Protein AF-A0A6A6JQQ4-F1 (afdb_monomer_lite)

pLDDT: mean 81.54, std 12.3, range [51.0, 95.88]

Secondary structure (DSSP, 8-state):
---HHHHHHHHHHHHHHHHHHSS--THHHHHHHHHHHHHHS---SHHHHHHHHHHHHHHHHS-HHHHHHHHHHHHHHHHHHS-HHHHHHHHHHHHHTHHHH--HHHHHHHHHTT---

Sequence (117 aa):
KDSLSNCCQKLCKDAELLSKVGRIYGRSATVAADAVSVLATPQSSRTERMYVQFAQDIIRHSNPGILVLCAASLGKYRIARLSVADRARLVVWIKENQALLHSKTLDTLAEQYRIPL

Foldseek 3Di:
DQALVNLVVQLLVLLVVCQVPLDDDDPLLVQLLVLLVLCVDDDDDPLSVQSNVLLVLCVVQAPLLLSSSSRSRQNSNNSSPDDPVSSVVSSVVCSVCRVSNDDVSSVVSSVVSVPDD

Organism: Westerdykella ornata (NCBI:txid318751)

Structure (mmCIF, N/CA/C/O backbone):
data_AF-A0A6A6JQQ4-F1
#
_entry.id   AF-A0A6A6JQQ4-F1
#
loop_
_atom_site.group_PDB
_atom_site.id
_atom_site.type_symbol
_atom_site.label_atom_id
_atom_site.label_alt_id
_atom_site.label_comp_id
_atom_site.label_asym_id
_atom_site.label_entity_id
_atom_site.label_seq_id
_atom_site.pdbx_PDB_ins_code
_atom_site.Cartn_x
_atom_site.Cartn_y
_atom_site.Cartn_z
_atom_site.occupancy
_atom_site.B_iso_or_equiv
_atom_site.auth_seq_id
_atom_site.auth_comp_id
_atom_site.auth_asym_id
_atom_site.auth_atom_id
_atom_site.pdbx_PDB_model_num
ATOM 1 N N . LYS A 1 1 ? 16.572 -7.598 1.602 1.00 51.00 1 LYS A N 1
ATOM 2 C CA . LYS A 1 1 ? 15.655 -7.767 0.448 1.00 51.00 1 LYS A CA 1
ATOM 3 C C . LYS A 1 1 ? 14.245 -7.659 1.005 1.00 51.00 1 LYS A C 1
ATOM 5 O O . LYS A 1 1 ? 13.963 -8.382 1.951 1.00 51.00 1 LYS A O 1
ATOM 10 N N . ASP A 1 2 ? 13.422 -6.733 0.521 1.00 65.81 2 ASP A N 1
ATOM 11 C CA . ASP A 1 2 ? 12.001 -6.731 0.884 1.00 65.81 2 ASP A CA 1
ATOM 12 C C . ASP A 1 2 ? 11.368 -7.999 0.285 1.00 65.81 2 ASP A C 1
ATOM 14 O O . ASP A 1 2 ? 11.627 -8.314 -0.876 1.00 65.81 2 ASP A O 1
ATOM 18 N N . SER A 1 3 ? 10.643 -8.776 1.091 1.00 85.44 3 SER A N 1
ATOM 19 C CA . SER A 1 3 ? 9.980 -10.018 0.674 1.00 85.44 3 SER A CA 1
ATOM 20 C C . SER A 1 3 ? 8.463 -9.855 0.738 1.00 85.44 3 SER A C 1
ATOM 22 O O . SER A 1 3 ? 7.952 -9.007 1.476 1.00 85.44 3 SER A O 1
ATOM 24 N N . LEU A 1 4 ? 7.737 -10.698 -0.001 1.00 89.00 4 LEU A N 1
ATOM 25 C CA . LEU A 1 4 ? 6.275 -10.759 0.049 1.00 89.00 4 LEU A CA 1
ATOM 26 C C . LEU A 1 4 ? 5.761 -10.917 1.491 1.00 89.00 4 LEU A C 1
ATOM 28 O O . LEU A 1 4 ? 4.928 -10.131 1.929 1.00 89.00 4 LEU A O 1
ATOM 32 N N . SER A 1 5 ? 6.323 -11.862 2.255 1.00 90.19 5 SER A N 1
ATOM 33 C CA . SER A 1 5 ? 5.933 -12.119 3.650 1.00 90.19 5 SER A CA 1
ATOM 34 C C . SER A 1 5 ? 6.075 -10.881 4.540 1.00 90.19 5 SER A C 1
ATOM 36 O O . SER A 1 5 ? 5.184 -10.587 5.336 1.00 90.19 5 SER A O 1
ATOM 38 N N . ASN A 1 6 ? 7.161 -10.121 4.366 1.00 91.19 6 ASN A N 1
ATOM 39 C CA . ASN A 1 6 ? 7.411 -8.902 5.130 1.00 91.19 6 ASN A CA 1
ATOM 40 C C . ASN A 1 6 ? 6.418 -7.794 4.759 1.00 91.19 6 ASN A C 1
ATOM 42 O O . ASN A 1 6 ? 6.010 -7.025 5.629 1.00 91.19 6 ASN A O 1
ATOM 46 N N . CYS A 1 7 ? 6.013 -7.712 3.487 1.00 92.19 7 CYS A N 1
ATOM 47 C CA . CYS A 1 7 ? 4.993 -6.762 3.048 1.00 92.19 7 CYS A CA 1
ATOM 48 C C . CYS A 1 7 ? 3.625 -7.115 3.639 1.00 92.19 7 CYS A C 1
ATOM 50 O O . CYS A 1 7 ? 3.007 -6.252 4.256 1.00 92.19 7 CYS A O 1
ATOM 52 N N . CYS A 1 8 ? 3.196 -8.376 3.536 1.00 94.12 8 CYS A N 1
ATOM 53 C CA . CYS A 1 8 ? 1.928 -8.849 4.099 1.00 94.12 8 CYS A CA 1
ATOM 54 C C . CYS A 1 8 ? 1.862 -8.619 5.615 1.00 94.12 8 CYS A C 1
ATOM 56 O O . CYS A 1 8 ? 0.917 -8.006 6.104 1.00 94.12 8 CYS A O 1
ATOM 58 N N . GLN A 1 9 ? 2.900 -9.018 6.363 1.00 93.69 9 GLN A N 1
ATOM 59 C CA . GLN A 1 9 ? 2.955 -8.776 7.810 1.00 93.69 9 GLN A CA 1
ATOM 60 C C . GLN A 1 9 ? 2.892 -7.289 8.157 1.00 93.69 9 GLN A C 1
ATOM 62 O O . GLN A 1 9 ? 2.242 -6.918 9.134 1.00 93.69 9 GLN A O 1
ATOM 67 N N . LYS A 1 10 ? 3.571 -6.432 7.385 1.00 91.75 10 LYS A N 1
ATOM 68 C CA . LYS A 1 10 ? 3.534 -4.992 7.634 1.00 91.75 10 LYS A CA 1
ATOM 69 C C . LYS A 1 10 ? 2.150 -4.404 7.365 1.00 91.75 10 LYS A C 1
ATOM 71 O O . LYS A 1 10 ? 1.686 -3.617 8.182 1.00 91.75 10 LYS A O 1
ATOM 76 N N . LEU A 1 11 ? 1.492 -4.817 6.282 1.00 92.56 11 LEU A N 1
ATOM 77 C CA . LEU A 1 11 ? 0.126 -4.396 5.974 1.00 92.56 11 LEU A CA 1
ATOM 78 C C . LEU A 1 11 ? -0.848 -4.804 7.081 1.00 92.56 11 LEU A C 1
ATOM 80 O O . LEU A 1 11 ? -1.592 -3.952 7.548 1.00 92.56 11 LEU A O 1
ATOM 84 N N . CYS A 1 12 ? -0.795 -6.051 7.565 1.00 92.69 12 CYS A N 1
ATOM 85 C CA . CYS A 1 12 ? -1.657 -6.491 8.667 1.00 92.69 12 CYS A CA 1
ATOM 86 C C . CYS A 1 12 ? -1.436 -5.663 9.939 1.00 92.69 12 CYS A C 1
ATOM 88 O O . CYS A 1 12 ? -2.397 -5.195 10.541 1.00 92.69 12 CYS A O 1
ATOM 90 N N . LYS A 1 13 ? -0.173 -5.453 10.337 1.00 90.88 13 LYS A N 1
ATOM 91 C CA . LYS A 1 13 ? 0.160 -4.681 11.545 1.00 90.88 13 LYS A CA 1
ATOM 92 C C . LYS A 1 13 ? -0.315 -3.235 11.454 1.00 90.88 13 LYS A C 1
ATOM 94 O O . LYS A 1 13 ? -0.867 -2.709 12.415 1.00 90.88 13 LYS A O 1
ATOM 99 N N . ASP A 1 14 ? -0.086 -2.594 10.313 1.00 88.38 14 ASP A N 1
ATOM 100 C CA . ASP A 1 14 ? -0.470 -1.199 10.126 1.00 88.38 14 ASP A CA 1
ATOM 101 C C . ASP A 1 14 ? -1.999 -1.059 9.985 1.00 88.38 14 ASP A C 1
ATOM 103 O O . ASP A 1 14 ? -2.558 -0.100 10.512 1.00 88.38 14 ASP A O 1
ATOM 107 N N . ALA A 1 15 ? -2.690 -2.026 9.365 1.00 88.1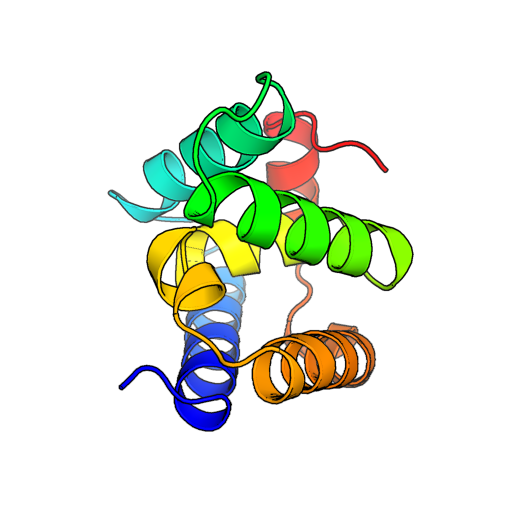9 15 ALA A N 1
ATOM 108 C CA . ALA A 1 15 ? -4.155 -2.072 9.302 1.00 88.19 15 ALA A CA 1
ATOM 109 C C . ALA A 1 15 ? -4.785 -2.230 10.693 1.00 88.19 15 ALA A C 1
ATOM 111 O O . ALA A 1 15 ? -5.709 -1.498 11.040 1.00 88.19 15 ALA A O 1
ATOM 112 N N . GLU A 1 16 ? -4.253 -3.137 11.517 1.00 88.38 16 GLU A N 1
ATOM 113 C CA . GLU A 1 16 ? -4.710 -3.341 12.894 1.00 88.38 16 GLU A CA 1
ATOM 114 C C . GLU A 1 16 ? -4.448 -2.107 13.770 1.00 88.38 16 GLU A C 1
ATOM 116 O O . GLU A 1 16 ? -5.281 -1.710 14.585 1.00 88.38 16 GLU A O 1
ATOM 121 N N . LEU A 1 17 ? -3.294 -1.459 13.597 1.00 84.00 17 LEU A N 1
ATOM 122 C CA . LEU A 1 17 ? -3.003 -0.210 14.290 1.00 84.00 17 LEU A CA 1
ATOM 123 C C . LEU A 1 17 ? -3.974 0.897 13.857 1.00 84.00 17 LEU A C 1
ATOM 125 O O . LEU A 1 17 ? -4.472 1.647 14.696 1.00 84.00 17 LEU A O 1
ATOM 129 N N . LEU A 1 18 ? -4.271 0.992 12.561 1.00 80.56 18 LEU A N 1
ATOM 130 C CA . LEU A 1 18 ? -5.200 1.987 12.037 1.00 80.56 18 LEU A CA 1
ATOM 131 C C . LEU A 1 18 ? -6.632 1.755 12.500 1.00 80.56 18 LEU A C 1
ATOM 133 O O . LEU A 1 18 ? -7.296 2.725 12.857 1.00 80.56 18 LEU A O 1
ATOM 137 N N . SER A 1 19 ? -7.092 0.507 12.565 1.00 77.88 19 SER A N 1
ATOM 138 C CA . SER A 1 19 ? -8.433 0.198 13.068 1.00 77.88 19 SER A CA 1
ATOM 139 C C . SER A 1 19 ? -8.583 0.540 14.552 1.00 77.88 19 SER A C 1
ATOM 141 O O . SER A 1 19 ? -9.643 1.000 14.969 1.00 77.88 19 SER A O 1
ATOM 143 N N . LYS A 1 20 ? -7.513 0.388 15.342 1.00 78.75 20 LYS A N 1
ATOM 144 C CA . LYS A 1 20 ? -7.500 0.727 16.773 1.00 78.75 20 LYS A CA 1
ATOM 145 C C . LYS A 1 20 ? -7.412 2.224 17.040 1.00 78.75 20 LYS A C 1
ATOM 147 O O . LYS A 1 20 ? -8.021 2.705 17.990 1.00 78.75 20 LYS A O 1
ATOM 152 N N . VAL A 1 21 ? -6.620 2.955 16.255 1.00 75.44 21 VAL A N 1
ATOM 153 C CA . VAL A 1 21 ? -6.289 4.352 16.573 1.00 75.44 21 VAL A CA 1
ATOM 154 C C . VAL A 1 21 ? -7.006 5.364 15.674 1.00 75.44 21 VAL A C 1
ATOM 156 O O . VAL A 1 21 ? -7.036 6.551 15.990 1.00 75.44 21 VAL A O 1
ATOM 159 N N . GLY A 1 22 ? -7.601 4.920 14.566 1.00 66.62 22 GLY A N 1
ATOM 160 C CA . GLY A 1 22 ? -8.446 5.739 13.692 1.00 66.62 22 GLY A CA 1
ATOM 161 C C . GLY A 1 22 ? -7.715 6.859 12.947 1.00 66.62 22 GLY A C 1
ATOM 162 O O . GLY A 1 22 ? -8.365 7.718 12.358 1.00 66.62 22 GLY A O 1
ATOM 163 N N . ARG A 1 23 ? -6.376 6.886 12.970 1.00 65.38 23 ARG A N 1
ATOM 164 C CA . ARG A 1 23 ? -5.566 7.891 12.268 1.00 65.38 23 ARG A CA 1
ATOM 165 C C . ARG A 1 23 ? -4.192 7.367 11.869 1.00 65.38 23 ARG A C 1
ATOM 167 O O . ARG A 1 23 ? -3.559 6.617 12.612 1.00 65.38 23 ARG A O 1
ATOM 174 N N . ILE A 1 24 ? -3.712 7.827 10.715 1.00 65.06 24 ILE A N 1
ATOM 175 C CA . ILE A 1 24 ? -2.324 7.646 10.286 1.00 65.06 24 ILE A CA 1
ATOM 176 C C . ILE A 1 24 ? -1.470 8.708 11.000 1.00 65.06 24 ILE A C 1
ATOM 178 O O . ILE A 1 24 ? -1.732 9.901 10.868 1.00 65.06 24 ILE A O 1
ATOM 182 N N . TYR A 1 25 ? -0.456 8.301 11.769 1.00 56.06 25 TYR A N 1
ATOM 183 C CA . TYR A 1 25 ? 0.429 9.240 12.475 1.00 56.06 25 TYR A CA 1
ATOM 184 C C . TYR A 1 25 ? 1.683 9.603 11.678 1.00 56.06 25 TYR A C 1
ATOM 186 O O . TYR A 1 25 ? 2.272 8.770 10.986 1.00 56.06 25 TYR A O 1
ATOM 194 N N . GLY A 1 26 ? 2.154 10.837 11.886 1.00 59.62 26 GLY A N 1
ATOM 195 C CA . GLY A 1 26 ? 3.503 11.281 11.537 1.00 59.62 26 GLY A CA 1
ATOM 196 C C . GLY A 1 26 ? 3.851 11.093 10.059 1.00 59.62 26 GLY A C 1
ATOM 197 O O . GLY A 1 26 ? 3.082 11.451 9.170 1.00 59.62 26 GLY A O 1
ATOM 198 N N . ARG A 1 27 ? 5.025 10.507 9.800 1.00 55.00 27 ARG A N 1
ATOM 199 C CA . ARG A 1 27 ? 5.606 10.331 8.457 1.00 55.00 27 ARG A CA 1
ATOM 200 C C . ARG A 1 27 ? 4.702 9.542 7.500 1.00 55.00 27 ARG A C 1
ATOM 202 O O . ARG A 1 27 ? 4.792 9.737 6.296 1.00 55.00 27 ARG A O 1
ATOM 209 N N . SER A 1 28 ? 3.819 8.688 8.014 1.00 56.38 28 SER A N 1
ATOM 210 C CA . SER A 1 28 ? 2.933 7.851 7.201 1.00 56.38 28 SER A CA 1
ATOM 211 C C . SER A 1 28 ? 1.799 8.639 6.527 1.00 56.38 28 SER A C 1
ATOM 213 O O . SER A 1 28 ? 1.363 8.247 5.449 1.00 56.38 28 SER A O 1
ATOM 215 N N . ALA A 1 29 ? 1.357 9.767 7.102 1.00 58.28 29 ALA A N 1
ATOM 216 C CA . ALA A 1 29 ? 0.364 10.645 6.472 1.00 58.28 29 ALA A CA 1
ATOM 217 C C . ALA A 1 29 ? 0.975 11.418 5.291 1.00 58.28 29 ALA A C 1
ATOM 219 O O . ALA A 1 29 ? 0.369 11.530 4.228 1.00 58.28 29 ALA A O 1
ATOM 220 N N . THR A 1 30 ? 2.223 11.873 5.445 1.00 60.06 30 THR A N 1
ATOM 221 C CA . THR A 1 30 ? 3.010 12.462 4.352 1.00 60.06 30 THR A CA 1
ATOM 222 C C . THR A 1 30 ? 3.267 11.437 3.250 1.00 60.06 30 THR A C 1
ATOM 224 O O . THR A 1 30 ? 3.103 11.746 2.081 1.00 60.06 30 THR A O 1
ATOM 227 N N . VAL A 1 31 ? 3.579 10.187 3.610 1.00 58.88 31 VAL A N 1
ATOM 228 C CA . VAL A 1 31 ? 3.805 9.102 2.640 1.00 58.88 31 VAL A CA 1
ATOM 229 C C . VAL A 1 31 ? 2.526 8.721 1.884 1.00 58.88 31 VAL A C 1
ATOM 231 O O . VAL A 1 31 ? 2.610 8.399 0.701 1.00 58.88 31 VAL A O 1
ATOM 234 N N . ALA A 1 32 ? 1.351 8.777 2.520 1.00 61.06 32 ALA A N 1
ATOM 235 C CA . ALA A 1 32 ? 0.073 8.593 1.831 1.00 61.06 32 ALA A CA 1
ATOM 236 C C . ALA A 1 32 ? -0.191 9.727 0.825 1.00 61.06 32 ALA A C 1
ATOM 238 O O . ALA A 1 32 ? -0.490 9.453 -0.334 1.00 61.06 32 ALA A O 1
ATOM 239 N N . ALA A 1 33 ? 0.010 10.985 1.226 1.00 63.88 33 ALA A N 1
ATOM 240 C CA . ALA A 1 33 ? -0.116 12.132 0.326 1.00 63.88 33 ALA A CA 1
ATOM 241 C C . ALA A 1 33 ? 0.897 12.083 -0.839 1.00 63.88 33 ALA A C 1
ATOM 243 O O . ALA A 1 33 ? 0.530 12.315 -1.991 1.00 63.88 33 ALA A O 1
ATOM 244 N N . ASP A 1 34 ? 2.149 11.706 -0.567 1.00 63.12 34 ASP A N 1
ATOM 245 C CA . ASP A 1 34 ? 3.201 11.546 -1.578 1.00 63.12 34 ASP A CA 1
ATOM 246 C C . ASP A 1 34 ? 2.893 10.402 -2.548 1.00 63.12 34 ASP A C 1
ATOM 248 O O . ASP A 1 34 ? 3.160 10.494 -3.742 1.00 63.12 34 ASP A O 1
ATOM 252 N N . ALA A 1 35 ? 2.320 9.307 -2.056 1.00 60.31 35 ALA A N 1
ATOM 253 C CA . ALA A 1 35 ? 1.889 8.206 -2.902 1.00 60.31 35 ALA A CA 1
ATOM 254 C C . ALA A 1 35 ? 0.761 8.612 -3.852 1.00 60.31 35 ALA A C 1
ATOM 256 O O . ALA A 1 35 ? 0.786 8.222 -5.017 1.00 60.31 35 ALA A O 1
ATOM 257 N N . VAL A 1 36 ? -0.188 9.423 -3.382 1.00 64.69 36 VAL A N 1
ATOM 258 C CA . VAL A 1 36 ? -1.251 9.971 -4.232 1.00 64.69 36 VAL A CA 1
ATOM 259 C C . VAL A 1 36 ? -0.694 10.975 -5.239 1.00 64.69 36 VAL A C 1
ATOM 261 O O . VAL A 1 36 ? -1.089 10.945 -6.404 1.00 64.69 36 VAL A O 1
ATOM 264 N N . SER A 1 37 ? 0.286 11.800 -4.858 1.00 64.88 37 SER A N 1
ATOM 265 C CA . SER A 1 37 ? 0.931 12.724 -5.802 1.00 64.88 37 SER A CA 1
ATOM 266 C C . SER A 1 37 ? 1.663 11.984 -6.932 1.00 64.88 37 SER A C 1
ATOM 268 O O . SER A 1 37 ? 1.635 12.428 -8.081 1.00 64.88 37 SER A O 1
ATOM 270 N N . VAL A 1 38 ? 2.227 10.803 -6.648 1.00 60.75 38 VAL A N 1
ATOM 271 C CA . VAL A 1 38 ? 2.824 9.897 -7.649 1.00 60.75 38 VAL A CA 1
ATOM 272 C C . VAL A 1 38 ? 1.768 9.271 -8.577 1.00 60.75 38 VAL A C 1
ATOM 274 O O . VAL A 1 38 ? 2.083 8.878 -9.695 1.00 60.75 38 VAL A O 1
ATOM 277 N N . LEU A 1 39 ? 0.498 9.200 -8.182 1.00 60.56 39 LEU A N 1
ATOM 278 C CA . LEU A 1 39 ? -0.576 8.783 -9.097 1.00 60.56 39 LEU A CA 1
ATOM 279 C C . LEU A 1 39 ? -1.053 9.933 -9.988 1.00 60.56 39 LEU A C 1
ATOM 281 O O . LEU A 1 39 ? -1.503 9.691 -11.104 1.00 60.56 39 LEU A O 1
ATOM 285 N N . ALA A 1 40 ? -0.925 11.173 -9.513 1.00 58.75 40 ALA A N 1
ATOM 286 C CA . ALA A 1 40 ? -1.397 12.375 -10.199 1.00 58.75 40 ALA A CA 1
ATOM 287 C C . ALA A 1 40 ? -0.357 13.029 -11.131 1.00 58.75 40 ALA A C 1
ATOM 289 O O . ALA A 1 40 ? -0.702 13.930 -11.894 1.00 58.75 40 ALA A O 1
ATOM 290 N N . THR A 1 41 ? 0.912 12.613 -11.077 1.00 56.62 41 THR A N 1
ATOM 291 C CA . THR A 1 41 ? 2.001 13.222 -11.860 1.00 56.62 41 THR A CA 1
ATOM 292 C C . THR A 1 41 ? 2.515 12.298 -12.974 1.00 56.62 41 THR A C 1
ATOM 294 O O . THR A 1 41 ? 2.466 11.073 -12.840 1.00 56.62 41 THR A O 1
ATOM 297 N N . PRO A 1 42 ? 3.021 12.839 -14.100 1.00 54.59 42 PRO A N 1
ATOM 298 C CA . PRO A 1 42 ? 3.714 12.041 -15.107 1.00 54.59 42 PRO A CA 1
ATOM 299 C C . PRO A 1 42 ? 5.004 11.450 -14.530 1.00 54.59 42 PRO A C 1
ATOM 301 O O . PRO A 1 42 ? 5.876 12.172 -14.050 1.00 54.59 42 PRO A O 1
ATOM 304 N N . GLN A 1 43 ? 5.131 10.127 -14.581 1.00 65.69 43 GLN A N 1
ATOM 305 C CA . GLN A 1 43 ? 6.250 9.425 -13.959 1.00 65.69 43 GLN A CA 1
ATOM 306 C C . GLN A 1 43 ? 7.451 9.326 -14.897 1.00 65.69 43 GLN A C 1
ATOM 308 O O . GLN A 1 43 ? 7.342 8.819 -16.014 1.00 65.69 43 GLN A O 1
ATOM 313 N N . SER A 1 44 ? 8.618 9.755 -14.417 1.00 69.44 44 SER A N 1
ATOM 314 C CA . SER A 1 44 ? 9.861 9.750 -15.199 1.00 69.44 44 SER A CA 1
ATOM 315 C C . SER A 1 44 ? 10.745 8.541 -14.877 1.00 69.44 44 SER A C 1
ATOM 317 O O . SER A 1 44 ? 11.452 8.027 -15.749 1.00 69.44 44 SER A O 1
ATOM 319 N N . SER A 1 45 ? 10.673 8.014 -13.648 1.00 81.94 45 SER A N 1
ATOM 320 C CA . SER A 1 45 ? 11.541 6.921 -13.210 1.00 81.94 45 SER A CA 1
ATOM 321 C C . SER A 1 45 ? 10.923 5.528 -13.392 1.00 81.94 45 SER A C 1
ATOM 323 O O . SER A 1 45 ? 9.708 5.314 -13.411 1.00 81.94 45 SER A O 1
ATOM 325 N N . ARG A 1 46 ? 11.786 4.510 -13.511 1.00 81.88 46 ARG A N 1
ATOM 326 C CA . ARG A 1 46 ? 11.368 3.096 -13.543 1.00 81.88 46 ARG A CA 1
ATOM 327 C C . ARG A 1 46 ? 10.644 2.686 -12.251 1.00 81.88 46 ARG A C 1
ATOM 329 O O . ARG A 1 46 ? 9.661 1.954 -12.314 1.00 81.88 46 ARG A O 1
ATOM 336 N N . THR A 1 47 ? 11.129 3.158 -11.104 1.00 81.50 47 THR A N 1
ATOM 337 C CA . THR A 1 47 ? 10.547 2.920 -9.771 1.00 81.50 47 THR A CA 1
ATOM 338 C C . THR A 1 47 ? 9.106 3.402 -9.706 1.00 81.50 47 THR A C 1
ATOM 340 O O . THR A 1 47 ? 8.223 2.679 -9.256 1.00 81.50 47 THR A O 1
ATOM 343 N N . GLU A 1 48 ? 8.861 4.607 -10.203 1.00 81.56 48 GLU A N 1
ATOM 344 C CA . GLU A 1 48 ? 7.537 5.207 -10.201 1.00 81.56 48 GLU A CA 1
ATOM 345 C C . GLU A 1 48 ? 6.573 4.508 -11.154 1.00 81.56 48 GLU A C 1
ATOM 347 O O . GLU A 1 48 ? 5.454 4.202 -10.759 1.00 81.56 48 GLU A O 1
ATOM 352 N N . ARG A 1 49 ? 7.016 4.151 -12.367 1.00 84.69 49 ARG A N 1
ATOM 353 C CA . ARG A 1 49 ? 6.193 3.356 -13.297 1.00 84.69 49 ARG A CA 1
ATOM 354 C C . ARG A 1 49 ? 5.760 2.021 -12.689 1.00 84.69 49 ARG A C 1
ATOM 356 O O . ARG A 1 49 ? 4.609 1.624 -12.830 1.00 84.69 49 ARG A O 1
ATOM 363 N N . MET A 1 50 ? 6.666 1.349 -11.975 1.00 87.31 50 MET A N 1
ATOM 364 C CA . MET A 1 50 ? 6.351 0.107 -11.263 1.00 87.31 50 MET A CA 1
ATOM 365 C C . MET A 1 50 ? 5.343 0.309 -10.130 1.00 87.31 50 MET A C 1
ATOM 367 O O . MET A 1 50 ? 4.512 -0.567 -9.896 1.00 87.31 50 MET A O 1
ATOM 371 N N . TYR A 1 51 ? 5.435 1.435 -9.426 1.00 87.62 51 TYR A N 1
ATOM 372 C CA . TYR A 1 51 ? 4.494 1.784 -8.373 1.00 87.62 51 TYR A CA 1
ATOM 373 C C . TYR A 1 51 ? 3.110 2.130 -8.937 1.00 87.62 51 TYR A C 1
ATOM 375 O O . TYR A 1 51 ? 2.120 1.635 -8.413 1.00 87.62 51 TYR A O 1
ATOM 383 N N . VAL A 1 52 ? 3.035 2.893 -10.033 1.00 86.69 52 VAL A N 1
ATOM 384 C CA . VAL A 1 52 ? 1.768 3.227 -10.708 1.00 86.69 52 VAL A CA 1
ATOM 385 C C . VAL A 1 52 ? 1.052 1.973 -11.201 1.00 86.69 52 VAL A C 1
ATOM 387 O O . VAL A 1 52 ? -0.141 1.840 -10.963 1.00 86.69 52 VAL A O 1
ATOM 390 N N . GLN A 1 53 ? 1.766 1.029 -11.824 1.00 88.38 53 GLN A N 1
ATOM 391 C CA . GLN A 1 53 ? 1.170 -0.247 -12.244 1.00 88.38 53 GLN A CA 1
ATOM 392 C C . GLN A 1 53 ? 0.569 -1.004 -11.057 1.00 88.38 53 GLN A C 1
ATOM 394 O O . GLN A 1 53 ? -0.594 -1.387 -11.095 1.00 88.38 53 GLN A O 1
ATOM 399 N N . PHE A 1 54 ? 1.336 -1.144 -9.972 1.00 90.56 54 PHE A N 1
ATOM 400 C CA . PHE A 1 54 ? 0.834 -1.767 -8.750 1.00 90.56 54 PHE A CA 1
ATOM 401 C C . PHE A 1 54 ? -0.401 -1.036 -8.208 1.00 90.56 54 PHE A C 1
ATOM 403 O O . PHE A 1 54 ? -1.388 -1.671 -7.863 1.00 90.56 54 PHE A O 1
ATOM 410 N N . ALA A 1 55 ? -0.372 0.294 -8.152 1.00 88.56 55 ALA A N 1
ATOM 411 C CA . ALA A 1 55 ? -1.486 1.083 -7.649 1.00 88.56 55 ALA A CA 1
ATOM 412 C C . ALA A 1 55 ? -2.753 0.927 -8.501 1.00 88.56 55 ALA A C 1
ATOM 414 O O . ALA A 1 55 ? -3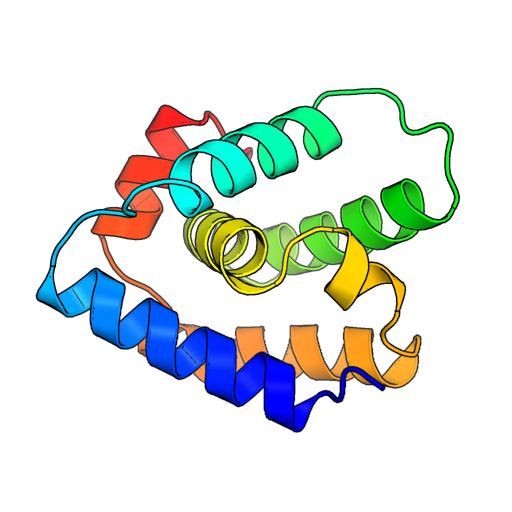.838 0.777 -7.949 1.00 88.56 55 ALA A O 1
ATOM 415 N N . GLN A 1 56 ? -2.612 0.901 -9.828 1.00 88.25 56 GLN A N 1
ATOM 416 C CA . GLN A 1 56 ? -3.715 0.625 -10.750 1.00 88.25 56 GLN A CA 1
ATOM 417 C C . GLN A 1 56 ? -4.295 -0.775 -10.535 1.00 88.25 56 GLN A C 1
ATOM 419 O O . GLN A 1 56 ? -5.514 -0.931 -10.545 1.00 88.25 56 GLN A O 1
ATOM 424 N N . ASP A 1 57 ? -3.448 -1.779 -10.298 1.00 91.00 57 ASP A N 1
ATOM 425 C CA . ASP A 1 57 ? -3.905 -3.137 -10.001 1.00 91.00 57 ASP A CA 1
ATOM 426 C C . ASP A 1 57 ? -4.672 -3.198 -8.671 1.00 91.00 57 ASP A C 1
ATOM 428 O O . ASP A 1 57 ? -5.703 -3.865 -8.590 1.00 91.00 57 ASP A O 1
ATOM 432 N N . ILE A 1 58 ? -4.221 -2.465 -7.644 1.00 91.06 58 ILE A N 1
ATOM 433 C CA . ILE A 1 58 ? -4.944 -2.356 -6.369 1.00 91.06 58 ILE A CA 1
ATOM 434 C C . ILE A 1 58 ? -6.287 -1.647 -6.553 1.00 91.06 58 ILE A C 1
ATOM 436 O O . ILE A 1 58 ? -7.287 -2.166 -6.078 1.00 91.06 58 ILE A O 1
ATOM 440 N N . ILE A 1 59 ? -6.351 -0.518 -7.263 1.00 86.75 59 ILE A N 1
ATOM 441 C CA . ILE A 1 59 ? -7.627 0.180 -7.514 1.00 86.75 59 ILE A CA 1
ATOM 442 C C . ILE A 1 59 ? -8.592 -0.731 -8.285 1.00 86.75 59 ILE A C 1
ATOM 444 O O . ILE A 1 59 ? -9.753 -0.857 -7.921 1.00 86.75 59 ILE A O 1
ATOM 448 N N . ARG A 1 60 ? -8.107 -1.443 -9.310 1.00 88.75 60 ARG A N 1
ATOM 449 C CA . ARG A 1 60 ? -8.944 -2.328 -10.136 1.00 88.75 60 ARG A CA 1
ATOM 450 C C . ARG A 1 60 ? -9.486 -3.541 -9.375 1.00 88.75 60 ARG A C 1
ATOM 452 O O . ARG A 1 60 ? -10.539 -4.068 -9.730 1.00 88.75 60 ARG A O 1
ATOM 459 N N . HIS A 1 61 ? -8.743 -4.051 -8.396 1.00 87.62 61 HIS A N 1
ATOM 460 C CA . HIS A 1 61 ? -9.050 -5.324 -7.735 1.00 87.62 61 HIS A CA 1
ATOM 461 C C . HIS A 1 61 ? -9.368 -5.195 -6.245 1.00 87.62 61 HIS A C 1
ATOM 463 O O . HIS A 1 61 ? -9.566 -6.210 -5.573 1.00 87.62 61 HIS A O 1
ATOM 469 N N . SER A 1 62 ? -9.378 -3.985 -5.705 1.00 87.06 62 SER A N 1
ATOM 470 C CA . SER A 1 62 ? -9.590 -3.693 -4.289 1.00 87.06 62 SER A CA 1
ATOM 471 C C . SER A 1 62 ? -10.224 -2.305 -4.128 1.00 87.06 62 SER A C 1
ATOM 473 O O . SER A 1 62 ? -10.778 -1.755 -5.072 1.00 87.06 62 SER A O 1
ATOM 475 N N . ASN A 1 63 ? -10.188 -1.749 -2.919 1.00 85.00 63 ASN A N 1
ATOM 476 C CA . ASN A 1 63 ? -10.736 -0.431 -2.600 1.00 85.00 63 ASN A CA 1
ATOM 477 C C . ASN A 1 63 ? -9.610 0.636 -2.566 1.00 85.00 63 ASN A C 1
ATOM 479 O O . ASN A 1 63 ? -8.527 0.338 -2.048 1.00 85.00 63 ASN A O 1
ATOM 483 N N . PRO A 1 64 ? -9.840 1.881 -3.035 1.00 85.12 64 PRO A N 1
ATOM 484 C CA . PRO A 1 64 ? -8.946 3.027 -2.818 1.00 85.12 64 PRO A CA 1
ATOM 485 C C . PRO A 1 64 ? -8.374 3.171 -1.396 1.00 85.12 64 PRO A C 1
ATOM 487 O O . PRO A 1 64 ? -7.197 3.498 -1.237 1.00 85.12 64 PRO A O 1
ATOM 490 N N . GLY A 1 65 ? -9.142 2.861 -0.348 1.00 87.38 65 GLY A N 1
ATOM 491 C CA . GLY A 1 65 ? -8.649 2.854 1.033 1.00 87.38 65 GLY A CA 1
ATOM 492 C C . GLY A 1 65 ? -7.491 1.873 1.259 1.00 87.38 65 GLY A C 1
ATOM 493 O O . GLY A 1 65 ? -6.525 2.166 1.965 1.00 87.38 65 GLY A O 1
ATOM 494 N N . ILE A 1 66 ? -7.511 0.721 0.591 1.00 90.12 66 ILE A N 1
ATOM 495 C CA . ILE A 1 66 ? -6.419 -0.258 0.657 1.00 90.12 66 ILE A CA 1
ATOM 496 C C . ILE A 1 66 ? -5.168 0.271 -0.057 1.00 90.12 66 ILE A C 1
ATOM 498 O O . ILE A 1 66 ? -4.047 -0.014 0.373 1.00 90.12 66 ILE A O 1
ATOM 502 N N . LEU A 1 67 ? -5.324 1.094 -1.097 1.00 88.62 67 LEU A N 1
ATOM 503 C CA . LEU A 1 67 ? -4.189 1.776 -1.713 1.00 88.62 67 LEU A CA 1
ATOM 504 C C . LEU A 1 67 ? -3.535 2.769 -0.745 1.00 88.62 67 LEU A C 1
ATOM 506 O O . LEU A 1 67 ? -2.306 2.795 -0.668 1.00 88.62 67 LEU A O 1
ATOM 510 N N . VAL A 1 68 ? -4.328 3.517 0.035 1.00 86.25 68 VAL A N 1
ATOM 511 C CA . VAL A 1 68 ? -3.815 4.394 1.109 1.00 86.25 68 VAL A CA 1
ATOM 512 C C . VAL A 1 68 ? -2.985 3.590 2.105 1.00 86.25 68 VAL A C 1
ATOM 514 O O . VAL A 1 68 ? -1.875 3.994 2.455 1.00 86.25 68 VAL A O 1
ATOM 517 N N . LEU A 1 69 ? -3.482 2.426 2.530 1.00 88.88 69 LEU A N 1
ATOM 518 C CA . LEU A 1 69 ? -2.743 1.537 3.423 1.00 88.88 69 LEU A CA 1
ATOM 519 C C . LEU A 1 69 ? -1.426 1.078 2.784 1.00 88.88 69 LEU A C 1
ATOM 521 O O . LEU A 1 69 ? -0.366 1.206 3.390 1.00 88.88 69 LEU A O 1
ATOM 525 N N . CYS A 1 70 ? -1.459 0.596 1.539 1.00 90.06 70 CYS A N 1
ATOM 526 C CA . CYS A 1 70 ? -0.258 0.138 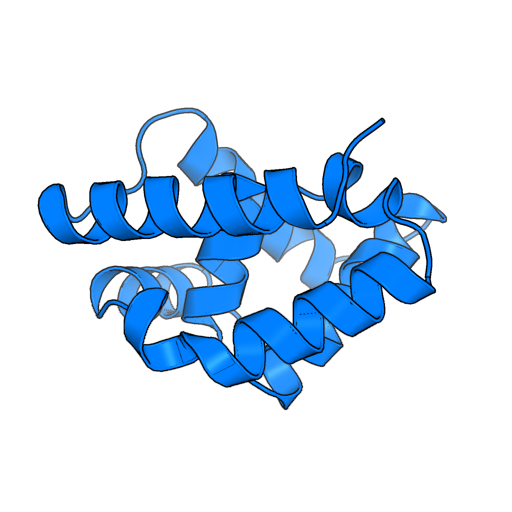0.837 1.00 90.06 70 CYS A CA 1
ATOM 527 C C . CYS A 1 70 ? 0.785 1.246 0.685 1.00 90.06 70 CYS A C 1
ATOM 529 O O . CYS A 1 70 ? 1.979 1.016 0.894 1.00 90.06 70 CYS A O 1
ATOM 531 N N . ALA A 1 71 ? 0.332 2.451 0.352 1.00 86.12 71 ALA A N 1
ATOM 532 C CA . ALA A 1 71 ? 1.148 3.646 0.301 1.00 86.12 71 ALA A CA 1
ATOM 533 C C . ALA A 1 71 ? 1.811 3.934 1.652 1.00 86.12 71 ALA A C 1
ATOM 535 O O . ALA A 1 71 ? 3.039 3.948 1.731 1.00 86.12 71 ALA A O 1
ATOM 536 N N . ALA A 1 72 ? 1.013 4.099 2.708 1.00 82.88 72 ALA A N 1
ATOM 537 C CA . ALA A 1 72 ? 1.478 4.451 4.047 1.00 82.88 72 ALA A CA 1
ATOM 538 C C . ALA A 1 72 ? 2.408 3.386 4.656 1.00 82.88 72 ALA A C 1
ATOM 540 O O . ALA A 1 72 ? 3.383 3.719 5.332 1.00 82.88 72 ALA A O 1
ATOM 541 N N . SER A 1 73 ? 2.128 2.107 4.404 1.00 87.12 73 SER A N 1
ATOM 542 C CA . SER A 1 73 ? 2.881 0.978 4.948 1.00 87.12 73 SER A CA 1
ATOM 543 C C . SER A 1 73 ? 4.153 0.677 4.165 1.00 87.12 73 SER A C 1
ATOM 545 O O . SER A 1 73 ? 5.233 0.508 4.735 1.00 87.12 73 SER A O 1
ATOM 547 N N . LEU A 1 74 ? 4.053 0.540 2.847 1.00 88.50 74 LEU A N 1
ATOM 548 C CA . LEU A 1 74 ? 5.151 0.011 2.040 1.00 88.50 74 LEU A CA 1
ATOM 549 C C . LEU A 1 74 ? 5.937 1.132 1.362 1.00 88.50 74 LEU A C 1
ATOM 551 O O . LEU A 1 74 ? 7.165 1.053 1.257 1.00 88.50 74 LEU A O 1
ATOM 555 N N . GLY A 1 75 ? 5.239 2.180 0.929 1.00 83.75 75 GLY A N 1
ATOM 556 C CA . GLY A 1 75 ? 5.792 3.250 0.113 1.00 83.75 75 GLY A CA 1
ATOM 557 C C . GLY A 1 75 ? 6.280 2.769 -1.260 1.00 83.75 75 GLY A C 1
ATOM 558 O O . GLY A 1 75 ? 6.415 1.574 -1.545 1.00 83.75 75 GLY A O 1
ATOM 559 N N . LYS A 1 76 ? 6.606 3.729 -2.132 1.00 83.25 76 LYS A N 1
ATOM 560 C CA . LYS A 1 76 ? 6.997 3.442 -3.523 1.00 83.25 76 LYS A CA 1
ATOM 561 C C . LYS A 1 76 ? 8.245 2.566 -3.653 1.00 83.25 76 LYS A C 1
ATOM 563 O O . LYS A 1 76 ? 8.296 1.668 -4.490 1.00 83.25 76 LYS A O 1
ATOM 568 N N . TYR A 1 77 ? 9.242 2.787 -2.797 1.00 84.50 77 TYR A N 1
ATOM 569 C CA . TYR A 1 77 ? 10.530 2.101 -2.901 1.00 84.50 77 TYR A CA 1
ATOM 570 C C . TYR A 1 77 ? 10.452 0.612 -2.565 1.00 84.50 77 TYR A C 1
ATOM 572 O O . TYR A 1 77 ? 11.078 -0.181 -3.263 1.00 84.50 77 TYR A O 1
ATOM 580 N N . ARG A 1 78 ? 9.694 0.200 -1.536 1.00 87.75 78 ARG A N 1
ATOM 581 C CA . ARG A 1 78 ? 9.585 -1.235 -1.213 1.00 87.75 78 ARG A CA 1
ATOM 582 C C . ARG A 1 78 ? 8.854 -1.983 -2.313 1.00 87.75 78 ARG A C 1
ATOM 584 O O . ARG A 1 78 ? 9.337 -3.020 -2.751 1.00 87.75 78 ARG A O 1
ATOM 591 N N . ILE A 1 79 ? 7.753 -1.421 -2.810 1.00 88.81 79 ILE A N 1
ATOM 592 C CA . ILE A 1 79 ? 6.981 -2.015 -3.907 1.00 88.81 79 ILE A CA 1
ATOM 593 C C . ILE A 1 79 ? 7.852 -2.159 -5.157 1.00 88.81 79 ILE A C 1
ATOM 595 O O . ILE A 1 79 ? 7.926 -3.242 -5.727 1.00 88.81 79 ILE A O 1
ATOM 599 N N . ALA A 1 80 ? 8.592 -1.119 -5.545 1.00 87.06 80 ALA A N 1
ATOM 600 C CA . ALA A 1 80 ? 9.463 -1.175 -6.719 1.00 87.06 80 ALA A CA 1
ATOM 601 C C . ALA A 1 80 ? 10.639 -2.166 -6.593 1.00 87.06 80 ALA A C 1
ATOM 603 O O . ALA A 1 80 ? 11.198 -2.581 -7.608 1.00 87.06 80 ALA A O 1
ATOM 604 N N . ARG A 1 81 ? 11.036 -2.540 -5.369 1.00 90.12 81 ARG A N 1
ATOM 605 C CA . ARG A 1 81 ? 12.102 -3.526 -5.111 1.00 90.12 81 ARG A CA 1
ATOM 606 C C . ARG A 1 81 ? 11.609 -4.970 -5.094 1.00 90.12 81 ARG A C 1
ATOM 608 O O . ARG A 1 81 ? 12.442 -5.875 -5.161 1.00 90.12 81 ARG A O 1
ATOM 615 N N . LEU A 1 82 ? 10.301 -5.194 -4.993 1.00 90.25 82 LEU A N 1
ATOM 616 C CA . LEU A 1 82 ? 9.724 -6.526 -5.122 1.00 90.25 82 LEU A CA 1
ATOM 617 C C . LEU A 1 82 ? 9.899 -7.040 -6.555 1.00 90.25 82 LEU A C 1
ATOM 619 O O . LEU A 1 82 ? 9.786 -6.294 -7.536 1.00 90.25 82 LEU A O 1
ATOM 623 N N . SER A 1 83 ? 10.140 -8.346 -6.680 1.00 91.38 83 SER A N 1
ATOM 624 C CA . SER A 1 83 ? 10.144 -9.001 -7.986 1.00 91.38 83 SER A CA 1
ATOM 625 C C . SER A 1 83 ? 8.774 -8.849 -8.662 1.00 91.38 83 SER A C 1
ATOM 627 O O . SER A 1 83 ? 7.767 -8.572 -8.009 1.00 91.38 83 SER A O 1
ATOM 629 N N . VAL A 1 84 ? 8.717 -9.013 -9.987 1.00 90.81 84 VAL A N 1
ATOM 630 C CA . VAL A 1 84 ? 7.435 -8.977 -10.719 1.00 90.81 84 VAL A CA 1
ATOM 631 C C . VAL A 1 84 ? 6.470 -10.030 -10.159 1.00 90.81 84 VAL A C 1
ATOM 633 O O . VAL A 1 84 ? 5.314 -9.714 -9.890 1.00 90.81 84 VAL A O 1
ATOM 636 N N . ALA A 1 85 ? 6.969 -11.243 -9.896 1.00 92.50 85 ALA A N 1
ATOM 637 C CA . ALA A 1 85 ? 6.183 -12.323 -9.308 1.00 92.50 85 ALA A CA 1
ATOM 638 C C . ALA A 1 85 ? 5.691 -11.981 -7.892 1.00 92.50 85 ALA A C 1
ATOM 640 O O . ALA A 1 85 ? 4.522 -12.196 -7.586 1.00 92.50 85 ALA A O 1
ATOM 641 N N . ASP A 1 86 ? 6.541 -11.403 -7.038 1.00 94.12 86 ASP A N 1
ATOM 642 C CA . ASP A 1 86 ? 6.135 -11.030 -5.677 1.00 94.12 86 ASP A CA 1
ATOM 643 C C . ASP A 1 86 ? 5.128 -9.881 -5.666 1.00 94.12 86 ASP A C 1
ATOM 645 O O . ASP A 1 86 ? 4.222 -9.891 -4.841 1.00 94.12 86 ASP A O 1
ATOM 649 N N . ARG A 1 87 ? 5.235 -8.914 -6.588 1.00 93.44 87 ARG A N 1
ATOM 650 C CA . ARG A 1 87 ? 4.219 -7.859 -6.735 1.00 93.44 87 ARG A CA 1
ATOM 651 C C . ARG A 1 87 ? 2.875 -8.428 -7.159 1.00 93.44 87 ARG A C 1
ATOM 653 O O . ARG A 1 87 ? 1.875 -8.103 -6.531 1.00 93.44 87 ARG A O 1
ATOM 660 N N . ALA A 1 88 ? 2.854 -9.305 -8.161 1.00 93.19 88 ALA A N 1
ATOM 661 C CA . ALA A 1 88 ? 1.621 -9.960 -8.592 1.00 93.19 88 ALA A CA 1
ATOM 662 C C . ALA A 1 88 ? 0.994 -10.777 -7.449 1.00 93.19 88 ALA A C 1
ATOM 664 O O . ALA A 1 88 ? -0.196 -10.654 -7.170 1.00 93.19 88 ALA A O 1
ATOM 665 N N . ARG A 1 89 ? 1.808 -11.548 -6.715 1.00 95.50 89 ARG A N 1
ATOM 666 C CA . ARG A 1 89 ? 1.351 -12.303 -5.536 1.00 95.50 89 ARG A CA 1
ATOM 667 C C . ARG A 1 89 ? 0.859 -11.398 -4.410 1.00 95.50 89 ARG A C 1
ATOM 669 O O . ARG A 1 89 ? -0.087 -11.767 -3.727 1.00 95.50 89 ARG A O 1
ATOM 676 N N . LEU A 1 90 ? 1.470 -10.228 -4.221 1.00 95.25 90 LEU A N 1
ATOM 677 C CA . LEU A 1 90 ? 1.013 -9.244 -3.243 1.00 95.25 90 LEU A CA 1
ATOM 678 C C . LEU A 1 90 ? -0.370 -8.698 -3.613 1.00 95.25 90 LEU A C 1
ATOM 680 O O . LEU A 1 90 ? -1.225 -8.628 -2.739 1.00 95.25 90 LEU A O 1
ATOM 684 N N . VAL A 1 91 ? -0.609 -8.365 -4.886 1.00 94.94 91 VAL A N 1
ATOM 685 C CA . VAL A 1 91 ? -1.932 -7.926 -5.368 1.00 94.94 91 VAL A CA 1
ATOM 686 C C . VAL A 1 91 ? -2.985 -9.010 -5.127 1.00 94.94 91 VAL A C 1
ATOM 688 O O . VAL A 1 91 ? -4.045 -8.717 -4.580 1.00 94.94 91 VAL A O 1
ATOM 691 N N . VAL A 1 92 ? -2.684 -10.268 -5.474 1.00 95.69 92 VAL A N 1
ATOM 692 C CA . VAL A 1 92 ? -3.591 -11.405 -5.228 1.00 95.69 92 VAL A CA 1
ATOM 693 C C . VAL A 1 92 ? -3.882 -11.558 -3.736 1.00 95.69 92 VAL A C 1
ATOM 695 O O . VAL A 1 92 ? -5.042 -11.615 -3.341 1.00 95.69 92 VAL A O 1
ATOM 698 N N . TRP A 1 93 ? -2.845 -11.539 -2.897 1.00 95.88 93 TRP A N 1
ATOM 699 C CA . TRP A 1 93 ? -3.013 -11.659 -1.453 1.00 95.88 93 TRP A CA 1
ATOM 700 C C . TRP A 1 93 ? -3.857 -10.514 -0.875 1.00 95.88 93 TRP A C 1
ATOM 702 O O . TRP A 1 93 ? -4.749 -10.763 -0.068 1.00 95.88 93 TRP A O 1
ATOM 712 N N . ILE A 1 94 ? -3.632 -9.270 -1.312 1.00 95.50 94 ILE A N 1
ATOM 713 C CA . ILE A 1 94 ? -4.441 -8.116 -0.894 1.00 95.50 94 ILE A CA 1
ATOM 714 C C . ILE A 1 94 ? -5.906 -8.321 -1.291 1.00 95.50 94 ILE A C 1
ATOM 716 O O . ILE A 1 94 ? -6.789 -8.145 -0.452 1.00 95.50 94 ILE A O 1
ATOM 720 N N . LYS A 1 95 ? -6.162 -8.745 -2.535 1.00 94.56 95 LYS A N 1
ATOM 721 C CA . LYS A 1 95 ? -7.511 -9.015 -3.046 1.00 94.56 95 LYS A CA 1
ATOM 722 C C . LYS A 1 95 ? -8.249 -10.064 -2.208 1.00 94.56 95 LYS A C 1
ATOM 724 O O . LYS A 1 95 ? -9.446 -9.910 -1.979 1.00 94.56 95 LYS A O 1
ATOM 729 N N . GLU A 1 96 ? -7.553 -11.102 -1.756 1.00 95.06 96 GLU A N 1
ATOM 730 C CA . GLU A 1 96 ? -8.114 -12.183 -0.933 1.00 95.06 96 GLU A CA 1
ATOM 731 C C . GLU A 1 96 ? -8.301 -11.787 0.540 1.00 95.06 96 GLU A C 1
ATOM 733 O O . GLU A 1 96 ? -9.129 -12.370 1.233 1.00 95.06 96 GLU A O 1
ATOM 738 N N . ASN A 1 97 ? -7.569 -10.779 1.022 1.00 95.12 97 ASN A N 1
ATOM 739 C CA . ASN A 1 97 ? -7.556 -10.365 2.430 1.00 95.12 97 ASN A CA 1
ATOM 740 C C . ASN A 1 97 ? -8.163 -8.969 2.649 1.00 95.12 97 ASN A C 1
ATOM 742 O O . ASN A 1 97 ? -7.893 -8.326 3.662 1.00 95.12 97 ASN A O 1
ATOM 746 N N . GLN A 1 98 ? -9.007 -8.486 1.731 1.00 92.38 98 GLN A N 1
ATOM 747 C CA . GLN A 1 98 ? -9.583 -7.138 1.814 1.00 92.38 98 GLN A CA 1
ATOM 748 C C . GLN A 1 98 ? -10.324 -6.890 3.130 1.00 92.38 98 GLN A C 1
ATOM 750 O O . GLN A 1 98 ? -10.129 -5.844 3.733 1.00 92.38 98 GLN A O 1
ATOM 755 N N . ALA A 1 99 ? -11.097 -7.861 3.623 1.00 90.69 99 ALA A N 1
ATOM 756 C CA . ALA A 1 99 ? -11.830 -7.730 4.885 1.00 90.69 99 ALA A CA 1
ATOM 757 C C . ALA A 1 99 ? -10.914 -7.519 6.107 1.00 90.69 99 ALA A C 1
ATOM 759 O O . ALA A 1 99 ? -11.320 -6.882 7.073 1.00 90.69 99 ALA A O 1
ATOM 760 N N . LEU A 1 100 ? -9.681 -8.035 6.063 1.00 91.19 100 LEU A N 1
ATOM 761 C CA . LEU A 1 100 ? -8.682 -7.851 7.119 1.00 91.19 100 LEU A CA 1
ATOM 762 C C . LEU A 1 100 ? -7.997 -6.481 7.028 1.00 91.19 100 LEU A C 1
ATOM 764 O O . LEU A 1 100 ? -7.610 -5.906 8.041 1.00 91.19 100 LEU A O 1
ATOM 768 N N . LEU A 1 101 ? -7.796 -5.991 5.805 1.00 91.50 101 LEU A N 1
ATOM 769 C CA . LEU A 1 101 ? -7.025 -4.778 5.524 1.00 91.50 101 LEU A CA 1
ATOM 770 C C . LEU A 1 101 ? -7.889 -3.515 5.484 1.00 91.50 101 LEU A C 1
ATOM 772 O O . LEU A 1 101 ? -7.374 -2.405 5.613 1.00 91.50 101 LEU A O 1
ATOM 776 N N . HIS A 1 102 ? -9.189 -3.673 5.258 1.00 88.69 102 HIS A N 1
ATOM 777 C CA . HIS A 1 102 ? -10.129 -2.580 5.093 1.00 88.69 102 HIS A CA 1
ATOM 778 C C . HIS A 1 102 ? -10.536 -1.970 6.435 1.00 88.69 102 HIS A C 1
ATOM 780 O O . HIS A 1 102 ? -10.690 -2.650 7.447 1.00 88.69 102 HIS A O 1
ATOM 786 N N . SER A 1 103 ? -10.731 -0.654 6.436 1.00 86.12 103 SER A N 1
ATOM 787 C CA . SER A 1 103 ? -11.369 0.060 7.536 1.00 86.12 103 SER A CA 1
ATOM 788 C C . SER A 1 103 ? -12.028 1.331 7.009 1.00 86.12 103 SER A C 1
ATOM 790 O O . SER A 1 103 ? -11.526 1.944 6.068 1.00 86.12 103 SER A O 1
ATOM 792 N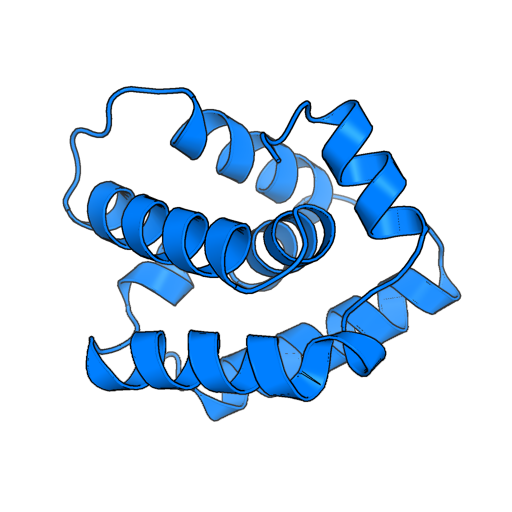 N . LYS A 1 104 ? -13.111 1.782 7.655 1.00 86.19 104 LYS A N 1
ATOM 793 C CA . LYS A 1 104 ? -13.794 3.037 7.283 1.00 86.19 104 LYS A CA 1
ATOM 794 C C . LYS A 1 104 ? -12.861 4.250 7.311 1.00 86.19 104 LYS A C 1
ATOM 796 O O . LYS A 1 104 ? -12.996 5.152 6.498 1.00 86.19 104 LYS A O 1
ATOM 801 N N . THR A 1 105 ? -11.887 4.258 8.222 1.00 83.06 105 THR A N 1
ATOM 802 C CA . THR A 1 105 ? -10.861 5.305 8.293 1.00 83.06 105 THR A CA 1
ATOM 803 C C . THR A 1 105 ? -10.062 5.405 6.996 1.00 83.06 105 THR A C 1
ATOM 805 O O . THR A 1 105 ? -9.763 6.509 6.551 1.00 83.06 105 THR A O 1
ATOM 808 N N . LEU A 1 106 ? -9.721 4.270 6.379 1.00 84.44 106 LEU A N 1
ATOM 809 C CA . LEU A 1 106 ? -9.002 4.257 5.109 1.00 84.44 106 LEU A CA 1
ATOM 810 C C . LEU A 1 106 ? -9.855 4.808 3.965 1.00 84.44 106 LEU A C 1
ATOM 812 O O . LEU A 1 106 ? -9.314 5.520 3.124 1.00 84.44 106 LEU A O 1
ATOM 816 N N . ASP A 1 107 ? -11.161 4.538 3.961 1.00 85.62 107 ASP A N 1
ATOM 817 C CA . ASP A 1 107 ? -12.081 5.098 2.962 1.00 85.62 107 ASP A CA 1
ATOM 818 C C . ASP A 1 107 ? -12.154 6.623 3.088 1.00 85.62 107 ASP A C 1
ATOM 820 O O . ASP A 1 107 ? -11.915 7.335 2.117 1.00 85.62 107 ASP A O 1
ATOM 824 N N . THR A 1 108 ? -12.366 7.136 4.305 1.00 83.50 108 THR A N 1
ATOM 825 C CA . THR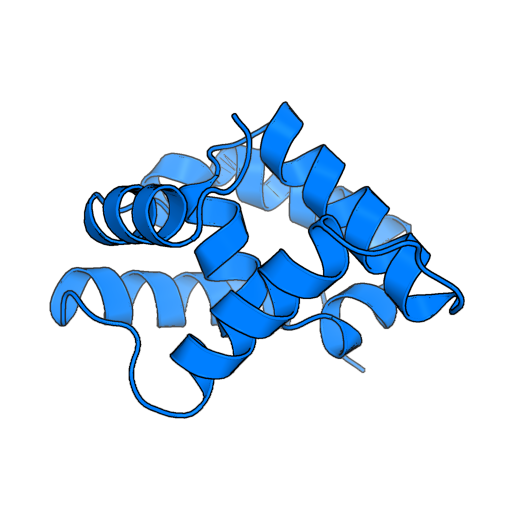 A 1 108 ? -12.380 8.585 4.563 1.00 83.50 108 THR A CA 1
ATOM 826 C C . THR A 1 108 ? -11.067 9.248 4.147 1.00 83.50 108 THR A C 1
ATOM 828 O O . THR A 1 108 ? -11.066 10.347 3.598 1.00 83.50 108 THR A O 1
ATOM 831 N N . LEU A 1 109 ? -9.929 8.591 4.378 1.00 78.44 109 LEU A N 1
ATOM 832 C CA . LEU A 1 109 ? -8.633 9.105 3.938 1.00 78.44 109 LEU A CA 1
ATOM 833 C C . LEU A 1 109 ? -8.492 9.071 2.415 1.00 78.44 109 LEU A C 1
ATOM 835 O O . LEU A 1 109 ? -7.983 10.027 1.836 1.00 78.44 109 LEU A O 1
ATOM 839 N N . ALA A 1 110 ? -8.951 8.009 1.753 1.00 81.75 110 ALA A N 1
ATOM 840 C CA . ALA A 1 110 ? -8.934 7.928 0.296 1.00 81.75 110 ALA A CA 1
ATOM 841 C C . ALA A 1 110 ? -9.780 9.042 -0.341 1.00 81.75 110 ALA A C 1
ATOM 843 O O . ALA A 1 110 ? -9.329 9.672 -1.298 1.00 81.75 110 ALA A O 1
ATOM 844 N N . GLU A 1 111 ? -10.947 9.343 0.235 1.00 83.50 111 GLU A N 1
ATOM 845 C CA . GLU A 1 111 ? -11.798 10.471 -0.159 1.00 83.50 111 GLU A CA 1
ATOM 846 C C . GLU A 1 111 ? -11.095 11.819 0.056 1.00 83.50 111 GLU A C 1
ATOM 848 O O . GLU A 1 111 ? -11.046 12.645 -0.858 1.00 83.50 111 GLU A O 1
ATOM 853 N N . GLN A 1 112 ? -10.491 12.034 1.232 1.00 79.75 112 GLN A N 1
ATOM 854 C CA . GLN A 1 112 ? -9.739 13.259 1.541 1.00 79.75 112 GLN A CA 1
ATOM 855 C C . GLN A 1 112 ? -8.582 13.488 0.566 1.00 79.75 112 GLN A C 1
ATOM 857 O O . GLN A 1 112 ? -8.347 14.619 0.136 1.00 79.75 112 GLN A O 1
ATOM 862 N N . TYR A 1 113 ? -7.879 12.419 0.189 1.00 74.75 113 TYR A N 1
ATOM 863 C CA . TYR A 1 113 ? -6.797 12.482 -0.786 1.00 74.75 113 TYR A CA 1
ATOM 864 C C . TYR A 1 113 ? -7.275 12.432 -2.243 1.00 74.75 113 TYR A C 1
ATOM 866 O O . TYR A 1 113 ? -6.448 12.549 -3.143 1.00 74.75 113 TYR A O 1
ATOM 874 N N . ARG A 1 114 ? -8.586 12.311 -2.498 1.00 78.56 114 ARG A N 1
ATOM 875 C CA . ARG A 1 114 ? -9.182 12.225 -3.843 1.00 78.56 114 ARG A CA 1
ATOM 876 C C . ARG A 1 114 ? -8.571 11.111 -4.696 1.00 78.56 114 ARG A C 1
ATOM 878 O O . ARG A 1 114 ? -8.300 11.305 -5.882 1.00 78.56 114 ARG A O 1
ATOM 885 N N . ILE A 1 115 ? -8.328 9.950 -4.091 1.00 72.12 115 ILE A N 1
ATOM 886 C CA . ILE A 1 115 ? -7.881 8.776 -4.843 1.00 72.12 115 ILE A CA 1
ATOM 887 C C . ILE A 1 115 ? -9.024 8.339 -5.766 1.00 72.12 115 ILE A C 1
ATOM 889 O O . ILE A 1 115 ? -10.152 8.200 -5.290 1.00 72.12 115 ILE A O 1
ATOM 893 N N . PRO A 1 116 ? -8.762 8.144 -7.070 1.00 66.44 116 PRO A N 1
ATOM 894 C CA . PRO A 1 116 ? -9.796 7.728 -8.004 1.00 66.44 116 PRO A CA 1
ATOM 895 C C . PRO A 1 116 ? -10.340 6.337 -7.652 1.00 66.44 116 PRO A C 1
ATOM 897 O O . PRO A 1 116 ? -9.583 5.456 -7.235 1.00 66.44 116 PRO A O 1
ATOM 900 N N . LEU A 1 117 ? -11.655 6.187 -7.837 1.00 58.16 117 L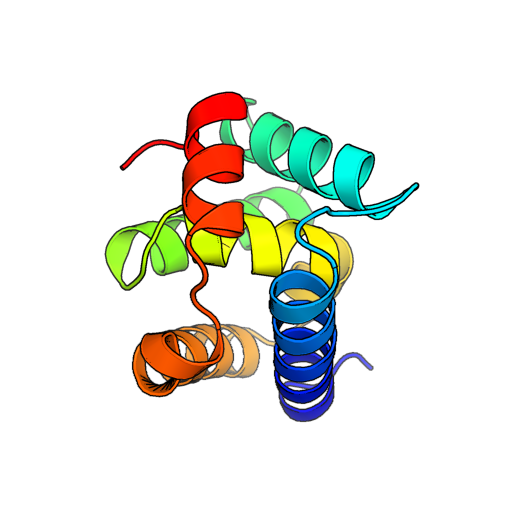EU A N 1
ATOM 901 C CA . LEU A 1 117 ? -12.389 4.919 -7.802 1.00 58.16 117 LEU A CA 1
ATOM 902 C C . LEU A 1 117 ? -12.186 4.136 -9.103 1.00 58.16 117 LEU A C 1
ATOM 904 O O . LEU A 1 117 ? -12.159 4.781 -10.178 1.00 58.16 117 LEU A O 1
#

Radius of gyration: 12.79 Å; chains: 1; bounding box: 29×26×32 Å